Protein AF-A0A2A5JE18-F1 (afdb_monomer)

Secondary structure (DSSP, 8-state):
-HHHHHHHHHHHHHHHHH-TTSPPPPHHHHHHHHHHHHTTT--HHHHHHHHHHHHHHS-TT----HHHHHHHHHHHHHHHHHTS-HHHHHHHHHHHHHHHHTT--HHHHHHHHHHHHTTPPPSS---HHHHHHHHHHHHHHHHHS----HHHHHHHHHHTT-

Radius of gyration: 20.04 Å; Cα contacts (8 Å, |Δi|>4): 131; chains: 1; bounding box: 64×24×51 Å

Foldseek 3Di:
DVQLLVLLQVLLVLLCVLDVPRDDDDSVNSVVLSVVVVVLPDDSVLLSLLSVQCSVPDDPPDDDDSVSSSVSSVVSLVVLVVPDDPVLVLLLVLLLVLVVVVPDDNVQSNQQSSCVSSVHDGSDDDDPVRVVVSVVSSVVVVVPDDPQDPVNVVVVVVVVVD

Nearest PDB structures (foldseek):
  2v7c-assembly2_B  TM=2.662E-01  e=5.610E+00  Homo sapiens
  5dv6-assembly1_A  TM=3.400E-01  e=8.021E+00  Homo sapiens
  5hjs-assembly1_A  TM=2.519E-01  e=6.539E+00  Homo sapiens

Organism: Rhodococcus qingshengii (NCBI:txid334542)

Sequence (162 aa):
MNEWIETSALVLAKCAANDPWFPNPGEALVKAWAEVFAGSHLSREDLLAGVARAYRIEDEGFRPLPASIVKHARAAYFEALGALDDEQRDQMLTMAYELEDMGFPPPLAQKHVRRVALGRSPAIDLSEQERAELFSRVQVRLALQPRVGVAEAVERMAASKK

Structure (mmCIF, N/CA/C/O backbone):
data_AF-A0A2A5JE18-F1
#
_entry.id   AF-A0A2A5JE18-F1
#
loop_
_atom_site.group_PDB
_atom_site.id
_atom_site.type_symbol
_atom_site.label_atom_id
_atom_site.label_alt_id
_atom_site.label_comp_id
_atom_site.label_asym_id
_atom_site.label_entity_id
_atom_site.label_seq_id
_atom_site.pdbx_PDB_ins_code
_atom_site.Cartn_x
_atom_site.Cartn_y
_atom_site.Cartn_z
_atom_site.occupancy
_atom_site.B_iso_or_equiv
_atom_site.auth_seq_id
_atom_site.auth_comp_id
_atom_site.auth_asym_id
_atom_site.auth_atom_id
_atom_site.pdbx_PDB_model_num
ATOM 1 N N . MET A 1 1 ? 16.832 7.846 -0.308 1.00 82.88 1 MET A N 1
ATOM 2 C CA . MET A 1 1 ? 17.215 7.475 -1.690 1.00 82.88 1 MET A CA 1
ATOM 3 C C . MET A 1 1 ? 17.586 5.997 -1.793 1.00 82.88 1 MET A C 1
ATOM 5 O O . MET A 1 1 ? 16.983 5.319 -2.608 1.00 82.88 1 MET A O 1
ATOM 9 N N . ASN A 1 2 ? 18.480 5.466 -0.947 1.00 89.19 2 ASN A N 1
ATOM 10 C CA . ASN A 1 2 ? 18.879 4.043 -0.989 1.00 89.19 2 ASN A CA 1
ATOM 11 C C . ASN A 1 2 ? 17.698 3.055 -0.909 1.00 89.19 2 ASN A C 1
ATOM 13 O O . ASN A 1 2 ? 17.598 2.167 -1.747 1.00 89.19 2 ASN A O 1
ATOM 17 N N . GLU A 1 3 ? 16.742 3.271 -0.002 1.00 93.81 3 GLU A N 1
ATOM 18 C CA . GLU A 1 3 ? 15.525 2.443 0.096 1.00 93.81 3 GLU A CA 1
ATOM 19 C C . GLU A 1 3 ? 14.707 2.404 -1.212 1.00 93.81 3 GLU A C 1
ATOM 21 O O . GLU A 1 3 ? 14.147 1.370 -1.589 1.00 93.81 3 GLU A O 1
ATOM 26 N N . TRP A 1 4 ? 14.647 3.528 -1.934 1.00 97.06 4 TRP A N 1
ATOM 27 C CA . TRP A 1 4 ? 13.928 3.634 -3.205 1.00 97.06 4 TRP A CA 1
ATOM 28 C C . TRP A 1 4 ? 14.687 2.974 -4.354 1.00 97.06 4 TRP A C 1
ATOM 30 O O . TRP A 1 4 ? 14.053 2.420 -5.250 1.00 97.06 4 TRP A O 1
ATOM 40 N N . ILE A 1 5 ? 16.022 2.972 -4.309 1.00 97.62 5 ILE A N 1
ATOM 41 C CA . ILE A 1 5 ? 16.868 2.211 -5.239 1.00 97.62 5 ILE A CA 1
ATOM 42 C C . ILE A 1 5 ? 16.609 0.712 -5.056 1.00 97.62 5 ILE A C 1
ATOM 44 O O . ILE A 1 5 ? 16.299 0.028 -6.029 1.00 97.62 5 ILE A O 1
ATOM 48 N N . GLU A 1 6 ? 16.639 0.214 -3.818 1.00 97.56 6 GLU A N 1
ATOM 49 C CA . GLU A 1 6 ? 16.316 -1.187 -3.513 1.00 97.56 6 GLU A CA 1
ATOM 50 C C . GLU A 1 6 ? 14.897 -1.555 -3.956 1.00 97.56 6 GLU A C 1
ATOM 52 O O . GLU A 1 6 ? 14.676 -2.569 -4.615 1.00 97.56 6 GLU A O 1
ATOM 57 N N . THR A 1 7 ? 13.922 -0.704 -3.631 1.00 98.12 7 THR A N 1
ATOM 58 C CA . THR A 1 7 ? 12.523 -0.909 -4.020 1.00 98.12 7 THR A CA 1
ATOM 59 C C . THR A 1 7 ? 12.368 -0.947 -5.538 1.00 98.12 7 THR A C 1
ATOM 61 O O . THR A 1 7 ? 11.671 -1.816 -6.057 1.00 98.12 7 THR A O 1
ATOM 64 N N . SER A 1 8 ? 13.056 -0.067 -6.264 1.00 98.12 8 SER A N 1
ATOM 65 C CA . SER A 1 8 ? 13.020 -0.045 -7.730 1.00 98.12 8 SER A CA 1
ATOM 66 C C . SER A 1 8 ? 13.653 -1.281 -8.341 1.00 98.12 8 SER A C 1
ATOM 68 O O . SER A 1 8 ? 13.091 -1.838 -9.280 1.00 98.12 8 SER A O 1
ATOM 70 N N . ALA A 1 9 ? 14.772 -1.750 -7.788 1.00 97.81 9 ALA A N 1
ATOM 71 C CA . ALA A 1 9 ? 15.403 -2.989 -8.221 1.00 97.81 9 ALA A CA 1
ATOM 72 C C . ALA A 1 9 ? 14.458 -4.188 -8.042 1.00 97.81 9 ALA A C 1
ATOM 74 O O . ALA A 1 9 ? 14.306 -4.985 -8.963 1.00 97.81 9 ALA A O 1
ATOM 75 N N . LEU A 1 10 ? 13.754 -4.278 -6.907 1.00 98.19 10 LEU A N 1
ATOM 76 C CA . LEU A 1 10 ? 12.764 -5.333 -6.658 1.00 98.19 10 LEU A CA 1
ATOM 77 C C . LEU A 1 10 ? 11.561 -5.251 -7.605 1.00 98.19 10 LEU A C 1
ATOM 79 O O . LEU A 1 10 ? 11.093 -6.275 -8.100 1.00 98.19 10 LEU A O 1
ATOM 83 N N . VAL A 1 11 ? 11.061 -4.044 -7.877 1.00 98.31 11 VAL A N 1
ATOM 84 C CA . VAL A 1 11 ? 9.961 -3.824 -8.826 1.00 98.31 11 VAL A CA 1
ATOM 85 C C . VAL A 1 11 ? 10.373 -4.243 -10.238 1.00 98.31 11 VAL A C 1
ATOM 87 O O . VAL A 1 11 ? 9.648 -4.999 -10.880 1.00 98.31 11 VAL A O 1
ATOM 90 N N . LEU A 1 12 ? 11.549 -3.814 -10.701 1.00 97.75 12 LEU A N 1
ATOM 91 C CA . LEU A 1 12 ? 12.089 -4.177 -12.012 1.00 97.75 12 LEU A CA 1
ATOM 92 C C . LEU A 1 12 ? 12.370 -5.682 -12.118 1.00 97.75 12 LEU A C 1
ATOM 94 O O . LEU A 1 12 ? 12.033 -6.292 -13.129 1.00 97.75 12 LEU A O 1
ATOM 98 N N . ALA A 1 13 ? 12.903 -6.304 -11.064 1.00 96.75 13 ALA A N 1
ATOM 99 C CA . ALA A 1 13 ? 13.078 -7.753 -11.000 1.00 96.75 13 ALA A CA 1
ATOM 100 C C . ALA A 1 13 ? 11.733 -8.491 -11.092 1.00 96.75 13 ALA A C 1
ATOM 102 O O . ALA A 1 13 ? 11.622 -9.496 -11.791 1.00 96.75 13 ALA A O 1
ATOM 103 N N . LYS A 1 14 ? 10.680 -7.974 -10.447 1.00 97.50 14 LYS A N 1
ATOM 104 C CA . LYS A 1 14 ? 9.330 -8.534 -10.573 1.00 97.50 14 LYS A CA 1
ATOM 105 C C . LYS A 1 14 ? 8.770 -8.356 -11.986 1.00 97.50 14 LYS A C 1
ATOM 107 O O . LYS A 1 14 ? 8.105 -9.269 -12.465 1.00 97.50 14 LYS A O 1
ATOM 112 N N . CYS A 1 15 ? 9.050 -7.242 -12.666 1.00 96.25 15 CYS A N 1
ATOM 113 C CA . CYS A 1 15 ? 8.709 -7.085 -14.082 1.00 96.25 15 CYS A CA 1
ATOM 114 C C . CYS A 1 15 ? 9.404 -8.146 -14.942 1.00 96.25 15 CYS A C 1
ATOM 116 O O . CYS A 1 15 ? 8.721 -8.830 -15.696 1.00 96.25 15 CYS A O 1
ATOM 118 N N . ALA A 1 16 ? 10.712 -8.341 -14.757 1.00 95.00 16 ALA A N 1
ATOM 119 C CA . ALA A 1 16 ? 11.490 -9.361 -15.465 1.00 95.00 16 ALA A CA 1
ATOM 120 C C . ALA A 1 16 ? 11.001 -10.794 -15.210 1.00 95.00 16 ALA A C 1
ATOM 122 O O . ALA A 1 16 ? 11.051 -11.639 -16.094 1.00 95.00 16 ALA A O 1
ATOM 123 N N . ALA A 1 17 ? 10.484 -11.071 -14.012 1.00 94.44 17 ALA A N 1
ATOM 124 C CA . ALA A 1 17 ? 9.911 -12.373 -13.687 1.00 94.44 17 ALA A CA 1
ATOM 125 C C . ALA A 1 17 ? 8.546 -12.636 -14.355 1.00 94.44 17 ALA A C 1
ATOM 127 O O . ALA A 1 17 ? 8.136 -13.791 -14.429 1.00 94.44 17 ALA A O 1
ATOM 128 N N . ASN A 1 18 ? 7.824 -11.595 -14.794 1.00 93.50 18 ASN A N 1
ATOM 129 C CA . ASN A 1 18 ? 6.530 -11.737 -15.478 1.00 93.50 18 ASN A CA 1
ATOM 130 C C . ASN A 1 18 ? 6.658 -11.677 -17.007 1.00 93.50 18 ASN A C 1
ATOM 132 O O . ASN A 1 18 ? 5.835 -12.271 -17.696 1.00 93.50 18 ASN A O 1
ATOM 136 N N . ASP A 1 19 ? 7.673 -10.988 -17.531 1.00 92.00 19 ASP A N 1
ATOM 137 C CA . ASP A 1 19 ? 7.905 -10.820 -18.967 1.00 92.00 19 ASP A CA 1
ATOM 138 C C . ASP A 1 19 ? 9.325 -11.285 -19.347 1.00 92.00 19 ASP A C 1
ATOM 140 O O . ASP A 1 19 ? 10.297 -10.590 -19.036 1.00 92.00 19 ASP A O 1
ATOM 144 N N . PRO A 1 20 ? 9.464 -12.430 -20.050 1.00 88.94 20 PRO A N 1
ATOM 145 C CA . PRO A 1 20 ? 10.754 -12.947 -20.516 1.00 88.94 20 PRO A CA 1
ATOM 146 C C . PRO A 1 20 ? 11.534 -12.000 -21.437 1.00 88.94 20 PRO A C 1
ATOM 148 O O . PRO A 1 20 ? 12.739 -12.177 -21.611 1.00 88.94 20 PRO A O 1
ATOM 151 N N . TRP A 1 21 ? 10.864 -11.021 -22.048 1.00 89.50 21 TRP A N 1
ATOM 152 C CA . TRP A 1 21 ? 11.468 -10.039 -22.950 1.00 89.50 21 TRP A CA 1
ATOM 153 C C . TRP A 1 21 ? 11.813 -8.725 -22.252 1.00 89.50 21 TRP A C 1
ATOM 155 O O . TRP A 1 21 ? 12.378 -7.821 -22.878 1.00 89.50 21 TRP A O 1
ATOM 165 N N . PHE A 1 22 ? 11.497 -8.603 -20.962 1.00 90.31 22 PHE A N 1
ATOM 166 C CA . PHE A 1 22 ? 11.812 -7.415 -20.195 1.00 90.31 22 PHE A CA 1
ATOM 167 C C . PHE A 1 22 ? 13.336 -7.256 -20.068 1.00 90.31 22 PHE A C 1
ATOM 169 O O . PHE A 1 22 ? 14.038 -8.206 -19.707 1.00 90.31 22 PHE A O 1
ATOM 176 N N . PRO A 1 23 ? 13.888 -6.064 -20.350 1.00 86.81 23 PRO A N 1
ATOM 177 C CA . PRO A 1 23 ? 15.330 -5.872 -20.352 1.00 86.81 23 PRO A CA 1
ATOM 178 C C . PRO A 1 23 ? 15.916 -6.013 -18.945 1.00 86.81 23 PRO A C 1
ATOM 180 O O . PRO A 1 23 ? 15.328 -5.560 -17.961 1.00 86.81 23 PRO A O 1
ATOM 183 N N . ASN A 1 24 ? 17.136 -6.552 -18.861 1.00 86.31 24 ASN A N 1
ATOM 184 C CA . ASN A 1 24 ? 17.901 -6.539 -17.617 1.00 86.31 24 ASN A CA 1
ATOM 185 C C . ASN A 1 24 ? 18.150 -5.083 -17.181 1.00 86.31 24 ASN A C 1
ATOM 187 O O . ASN A 1 24 ? 18.804 -4.329 -17.912 1.00 86.31 24 ASN A O 1
ATOM 191 N N . PRO A 1 25 ? 17.643 -4.659 -16.013 1.00 87.19 25 PRO A N 1
ATOM 192 C CA . PRO A 1 25 ? 17.738 -3.271 -15.598 1.00 87.19 25 PRO A CA 1
ATOM 193 C C . PRO A 1 25 ? 19.172 -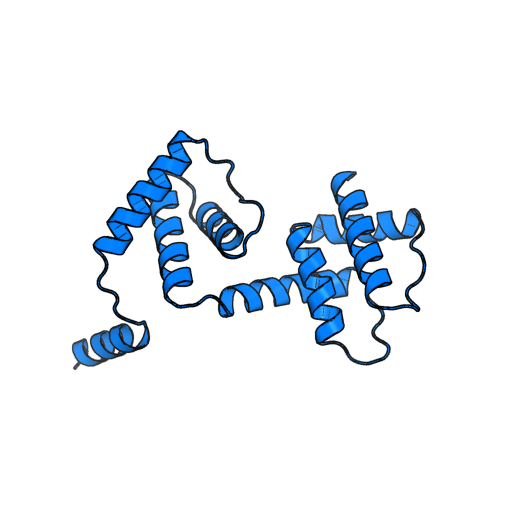2.923 -15.188 1.00 87.19 25 PRO A C 1
ATOM 195 O O . PRO A 1 25 ? 19.712 -3.471 -14.229 1.00 87.19 25 PRO A O 1
ATOM 198 N N . GLY A 1 26 ? 19.786 -1.971 -15.891 1.00 93.94 26 GLY A N 1
ATOM 199 C CA . GLY A 1 26 ? 21.045 -1.360 -15.460 1.00 93.94 26 GLY A CA 1
ATOM 200 C C . GLY A 1 26 ? 20.847 -0.388 -14.291 1.00 93.94 26 GLY A C 1
ATOM 201 O O . GLY A 1 26 ? 19.743 0.102 -14.048 1.00 93.94 26 GLY A O 1
ATOM 202 N N . GLU A 1 27 ? 21.934 -0.039 -13.602 1.00 95.62 27 GLU A N 1
ATOM 203 C CA . GLU A 1 27 ? 21.907 0.844 -12.425 1.00 95.62 27 GLU A CA 1
ATOM 204 C C . GLU A 1 27 ? 21.234 2.204 -12.703 1.00 95.62 27 GLU A C 1
ATOM 206 O O . GLU A 1 27 ? 20.468 2.706 -11.881 1.00 95.62 27 GLU A O 1
ATOM 211 N N . ALA A 1 28 ? 21.466 2.783 -13.885 1.00 96.00 28 ALA A N 1
ATOM 212 C CA . ALA A 1 28 ? 20.848 4.046 -14.289 1.00 96.00 28 ALA A CA 1
ATOM 213 C C . ALA A 1 28 ? 19.313 3.951 -14.380 1.00 96.00 28 ALA A C 1
ATOM 215 O O . ALA A 1 28 ? 18.613 4.864 -13.944 1.00 96.00 28 ALA A O 1
ATOM 216 N N . LEU A 1 29 ? 18.784 2.832 -14.889 1.00 95.62 29 LEU A N 1
ATOM 217 C CA . LEU A 1 29 ? 17.340 2.608 -14.983 1.00 95.62 29 LEU A CA 1
ATOM 218 C C . LEU A 1 29 ? 16.718 2.455 -13.591 1.00 95.62 29 LEU A C 1
ATOM 220 O O . LEU A 1 29 ? 15.675 3.046 -13.317 1.00 95.62 29 LEU A O 1
ATOM 224 N N . VAL A 1 30 ? 17.390 1.717 -12.700 1.00 97.81 30 VAL A N 1
ATOM 225 C CA . VAL A 1 30 ? 16.967 1.554 -11.301 1.00 97.81 30 VAL A CA 1
ATOM 226 C C . VAL A 1 30 ? 16.869 2.913 -10.605 1.00 97.81 30 VAL A C 1
ATOM 228 O O . VAL A 1 30 ? 15.860 3.193 -9.960 1.00 97.81 30 VAL A O 1
ATOM 231 N N . LYS A 1 31 ? 17.878 3.779 -10.764 1.00 97.88 31 LYS A N 1
ATOM 232 C CA . LYS A 1 31 ? 17.879 5.130 -10.177 1.00 97.88 31 LYS A CA 1
ATOM 233 C C . LYS A 1 31 ? 16.755 6.005 -10.735 1.00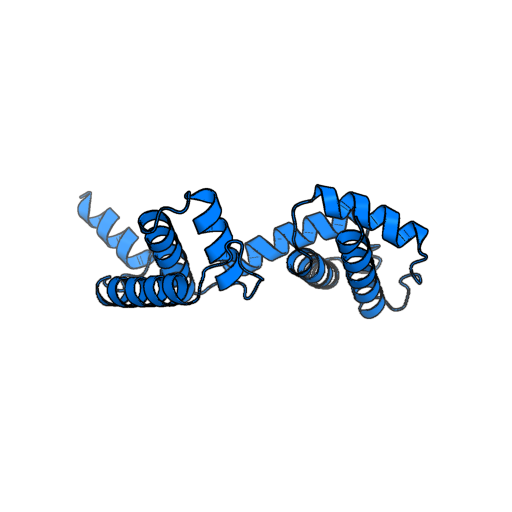 97.88 31 LYS A C 1
ATOM 235 O O . LYS A 1 31 ? 16.040 6.626 -9.956 1.00 97.88 31 LYS A O 1
ATOM 240 N N . ALA A 1 32 ? 16.538 5.987 -12.050 1.00 96.94 32 ALA A N 1
ATOM 241 C CA . ALA A 1 32 ? 15.458 6.752 -12.675 1.00 96.94 32 ALA A CA 1
ATOM 242 C C . ALA A 1 32 ? 14.066 6.314 -12.177 1.00 96.94 32 ALA A C 1
ATOM 244 O O . ALA A 1 32 ? 13.193 7.144 -11.929 1.00 96.94 32 ALA A O 1
ATOM 245 N N . TRP A 1 33 ? 13.847 5.009 -11.983 1.00 97.88 33 TRP A N 1
ATOM 246 C CA . TRP A 1 33 ? 12.594 4.504 -11.410 1.00 97.88 33 TRP A CA 1
ATOM 247 C C . TRP A 1 33 ? 12.445 4.885 -9.932 1.00 97.88 33 TRP A C 1
ATOM 249 O O . TRP A 1 33 ? 11.343 5.232 -9.501 1.00 97.88 33 TRP A O 1
ATOM 259 N N . ALA A 1 34 ? 13.548 4.897 -9.179 1.00 98.12 34 ALA A N 1
ATOM 260 C CA . ALA A 1 34 ? 13.555 5.262 -7.765 1.00 98.12 34 ALA A CA 1
ATOM 261 C C . ALA A 1 34 ? 13.078 6.694 -7.526 1.00 98.12 34 ALA A C 1
ATOM 263 O O . ALA A 1 34 ? 12.334 6.929 -6.576 1.00 98.12 34 ALA A O 1
ATOM 264 N N . GLU A 1 35 ? 13.441 7.631 -8.400 1.00 97.31 35 GLU A N 1
ATOM 265 C CA . GLU A 1 35 ? 12.973 9.019 -8.330 1.00 97.31 35 GLU A CA 1
ATOM 266 C C . GLU A 1 35 ? 11.450 9.114 -8.490 1.00 97.31 35 GLU A C 1
ATOM 268 O O . GLU A 1 35 ? 10.775 9.781 -7.702 1.00 97.31 35 GLU A O 1
ATOM 273 N N . VAL A 1 36 ? 10.886 8.379 -9.455 1.00 97.88 36 VAL A N 1
ATOM 274 C CA . VAL A 1 36 ? 9.433 8.341 -9.680 1.00 97.88 36 VAL A CA 1
ATOM 275 C C . VAL A 1 36 ? 8.710 7.701 -8.493 1.00 97.88 36 VAL A C 1
ATOM 277 O O . VAL A 1 36 ? 7.678 8.206 -8.046 1.00 97.88 36 VAL A O 1
ATOM 280 N N . PHE A 1 37 ? 9.242 6.605 -7.950 1.00 98.19 37 PHE A N 1
ATOM 281 C CA . PHE A 1 37 ? 8.632 5.923 -6.808 1.00 98.19 37 PHE A CA 1
ATOM 282 C C . PHE A 1 37 ? 8.720 6.737 -5.519 1.00 98.19 37 PHE A C 1
ATOM 284 O O . PHE A 1 37 ? 7.725 6.796 -4.793 1.00 98.19 37 PHE A O 1
ATOM 291 N N . ALA A 1 38 ? 9.824 7.448 -5.284 1.00 96.81 38 ALA A N 1
ATOM 292 C CA . ALA A 1 38 ? 9.969 8.342 -4.139 1.00 96.81 38 ALA A CA 1
ATOM 293 C C . ALA A 1 38 ? 8.885 9.436 -4.108 1.00 96.81 38 ALA A C 1
ATOM 295 O O . ALA A 1 38 ? 8.359 9.748 -3.041 1.00 96.81 38 ALA A O 1
ATOM 296 N N . GLY A 1 39 ? 8.496 9.966 -5.273 1.00 96.12 39 GLY A N 1
ATOM 297 C CA . GLY A 1 39 ? 7.415 10.953 -5.397 1.00 96.12 39 GLY A CA 1
ATOM 298 C C . GLY A 1 39 ? 5.995 10.375 -5.330 1.00 96.12 39 GLY A C 1
ATOM 299 O O . GLY A 1 39 ? 5.022 11.125 -5.318 1.00 96.12 39 GLY A O 1
ATOM 300 N N . SER A 1 40 ? 5.838 9.048 -5.309 1.00 95.25 40 SER A N 1
ATOM 301 C CA . SER A 1 40 ? 4.518 8.407 -5.380 1.00 95.25 40 SER A CA 1
ATOM 302 C C . SER A 1 40 ? 3.817 8.248 -4.025 1.00 95.25 40 SER A C 1
ATOM 304 O O . SER A 1 40 ? 2.592 8.096 -4.001 1.00 95.25 40 SER A O 1
ATOM 306 N N . HIS A 1 41 ? 4.583 8.281 -2.926 1.00 90.12 41 HIS A N 1
ATOM 307 C CA . HIS A 1 41 ? 4.159 7.979 -1.548 1.00 90.12 41 HIS A CA 1
ATOM 308 C C . HIS A 1 41 ? 3.557 6.575 -1.334 1.00 90.12 41 HIS A C 1
ATOM 310 O O . HIS A 1 41 ? 2.835 6.346 -0.361 1.00 90.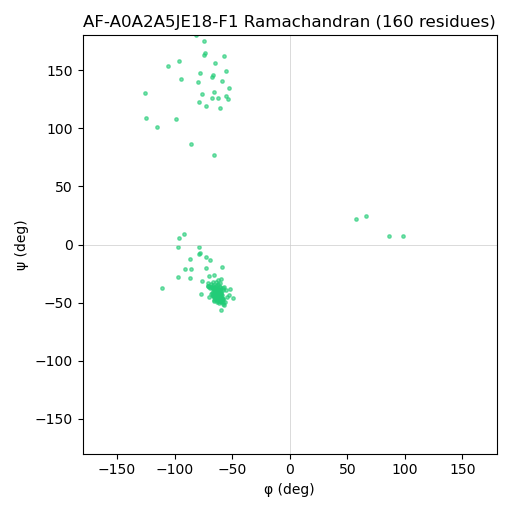12 41 HIS A O 1
ATOM 316 N N . LEU A 1 42 ? 3.860 5.633 -2.228 1.00 95.12 42 LEU A N 1
ATOM 317 C CA . LEU A 1 42 ? 3.453 4.229 -2.146 1.00 95.12 42 LEU A CA 1
ATOM 318 C C . LEU A 1 42 ? 4.548 3.391 -1.483 1.00 95.12 42 LEU A C 1
ATOM 320 O O . LEU A 1 42 ? 5.728 3.621 -1.739 1.00 95.12 42 LEU A O 1
ATOM 324 N N . SER A 1 43 ? 4.186 2.405 -0.657 1.00 95.06 43 SER A N 1
ATOM 325 C CA . SER A 1 43 ? 5.199 1.495 -0.105 1.00 95.06 43 SER A CA 1
ATOM 326 C C . SER A 1 43 ? 5.710 0.513 -1.161 1.00 95.06 43 SER A C 1
ATOM 328 O O . SER A 1 43 ? 5.091 0.294 -2.205 1.00 95.06 43 SER A O 1
ATOM 330 N N . ARG A 1 44 ? 6.835 -0.145 -0.858 1.00 97.31 44 ARG A N 1
ATOM 331 C CA . ARG A 1 44 ? 7.369 -1.263 -1.650 1.00 97.31 44 ARG A CA 1
ATOM 332 C C . ARG A 1 44 ? 6.302 -2.322 -1.950 1.00 97.31 44 ARG A C 1
ATOM 334 O O . ARG A 1 44 ? 6.171 -2.749 -3.091 1.00 97.31 44 ARG A O 1
ATOM 341 N N . GLU A 1 45 ? 5.519 -2.712 -0.946 1.00 97.62 45 GLU A N 1
ATOM 342 C CA . GLU A 1 45 ? 4.425 -3.689 -1.084 1.00 97.62 45 GLU A CA 1
ATOM 343 C C . GLU A 1 45 ? 3.370 -3.215 -2.096 1.00 97.62 45 GLU A C 1
ATOM 345 O O . GLU A 1 45 ? 2.936 -3.989 -2.948 1.00 97.62 45 GLU A O 1
ATOM 350 N N . ASP A 1 46 ? 3.001 -1.931 -2.044 1.00 97.88 46 ASP A N 1
ATOM 351 C CA . ASP A 1 46 ? 2.019 -1.324 -2.945 1.00 97.88 46 ASP A CA 1
ATOM 352 C C . ASP A 1 46 ? 2.517 -1.368 -4.397 1.00 97.88 46 ASP A C 1
ATOM 354 O O . ASP A 1 46 ? 1.776 -1.750 -5.303 1.00 97.88 46 ASP A O 1
ATOM 358 N N . LEU A 1 47 ? 3.787 -1.014 -4.618 1.00 98.44 47 LEU A N 1
ATOM 359 C CA . LEU A 1 47 ? 4.412 -1.014 -5.942 1.00 98.44 47 LEU A CA 1
ATOM 360 C C . LEU A 1 47 ? 4.514 -2.430 -6.519 1.00 98.44 47 LEU A C 1
ATOM 362 O O . LEU A 1 47 ? 4.189 -2.643 -7.687 1.00 98.44 47 LEU A O 1
ATOM 366 N N . LEU A 1 48 ? 4.893 -3.416 -5.703 1.00 98.38 48 LEU A N 1
ATOM 367 C CA . LEU A 1 48 ? 4.948 -4.820 -6.122 1.00 98.38 48 LEU A CA 1
ATOM 368 C C . LEU A 1 48 ? 3.553 -5.385 -6.435 1.00 98.38 48 LEU A C 1
ATOM 370 O O . LEU A 1 48 ? 3.407 -6.142 -7.399 1.00 98.38 48 LEU A O 1
ATOM 374 N N . ALA A 1 49 ? 2.526 -4.999 -5.672 1.00 98.25 49 ALA A N 1
ATOM 375 C CA . ALA A 1 49 ? 1.134 -5.310 -5.996 1.00 98.25 49 ALA A CA 1
ATOM 376 C C . ALA A 1 49 ? 0.694 -4.629 -7.304 1.00 98.25 49 ALA A C 1
ATOM 378 O O . ALA A 1 49 ? -0.025 -5.230 -8.101 1.00 98.25 49 ALA A O 1
ATOM 379 N N . GLY A 1 50 ? 1.184 -3.414 -7.566 1.00 98.19 50 GLY A N 1
ATOM 380 C CA . GLY A 1 50 ? 0.995 -2.707 -8.830 1.00 98.19 50 GLY A CA 1
ATOM 381 C C . GLY A 1 50 ? 1.547 -3.467 -10.032 1.00 98.19 50 GLY A C 1
ATOM 382 O O . GLY A 1 50 ? 0.839 -3.603 -11.024 1.00 98.19 50 GLY A O 1
ATOM 383 N N . VAL A 1 51 ? 2.755 -4.033 -9.931 1.00 98.25 51 VAL A N 1
ATOM 384 C CA . VAL A 1 51 ? 3.316 -4.902 -10.985 1.00 98.25 51 VAL A CA 1
ATOM 385 C C . VAL A 1 51 ? 2.420 -6.113 -11.227 1.00 98.25 51 VAL A C 1
ATOM 387 O O . VAL A 1 51 ? 2.059 -6.386 -12.368 1.00 98.25 51 VAL A O 1
ATOM 390 N N . ALA A 1 52 ? 2.018 -6.814 -10.161 1.00 97.56 52 ALA A N 1
ATOM 391 C CA . ALA A 1 52 ? 1.157 -7.992 -10.282 1.00 97.56 52 ALA A CA 1
ATOM 392 C C . ALA A 1 52 ? -0.187 -7.654 -10.945 1.00 97.56 52 ALA A C 1
ATOM 394 O O . ALA A 1 52 ? -0.682 -8.406 -11.779 1.00 97.56 52 ALA A O 1
ATOM 395 N N . ARG A 1 53 ? -0.770 -6.500 -10.603 1.00 97.88 53 ARG A N 1
ATOM 396 C CA . ARG A 1 53 ? -1.998 -6.028 -11.236 1.00 97.88 53 ARG A CA 1
ATOM 397 C C . ARG A 1 53 ? -1.780 -5.645 -12.699 1.00 97.88 53 ARG A C 1
ATOM 399 O O . ARG A 1 53 ? -2.641 -5.963 -13.510 1.00 97.88 53 ARG A O 1
ATOM 406 N N . ALA A 1 54 ? -0.690 -4.954 -13.029 1.00 97.88 54 ALA A N 1
ATOM 407 C CA . ALA A 1 54 ? -0.401 -4.525 -14.396 1.00 97.88 54 ALA A CA 1
ATOM 408 C C . ALA A 1 54 ? -0.367 -5.731 -15.343 1.00 97.88 54 ALA A C 1
ATOM 410 O O . ALA A 1 54 ? -1.152 -5.788 -16.279 1.00 97.88 54 ALA A O 1
ATOM 411 N N . TYR A 1 55 ? 0.416 -6.759 -15.007 1.00 96.06 55 TYR A N 1
ATOM 412 C CA . TYR A 1 55 ? 0.529 -7.979 -15.817 1.00 96.06 55 TYR A CA 1
ATOM 413 C C . TYR A 1 55 ? -0.721 -8.872 -15.831 1.00 96.06 55 TYR A C 1
ATOM 415 O O . TYR A 1 55 ? -0.811 -9.778 -16.649 1.00 96.06 55 TYR A O 1
ATOM 423 N N . ARG A 1 56 ? -1.689 -8.641 -14.938 1.00 95.62 56 ARG A N 1
ATOM 424 C CA . ARG A 1 56 ? -2.988 -9.331 -14.961 1.00 95.62 56 ARG A CA 1
ATOM 425 C C . ARG A 1 56 ? -4.009 -8.644 -15.874 1.00 95.62 56 ARG A C 1
ATOM 427 O O . ARG A 1 56 ? -4.951 -9.295 -16.306 1.00 95.62 56 ARG A O 1
ATOM 434 N N . ILE A 1 57 ? -3.892 -7.327 -16.048 1.00 96.25 57 ILE A N 1
ATOM 435 C CA . ILE A 1 57 ? -4.937 -6.481 -16.645 1.00 96.25 57 ILE A CA 1
ATOM 436 C C . ILE A 1 57 ? -4.541 -5.952 -18.018 1.00 96.25 57 ILE A C 1
ATOM 438 O O . ILE A 1 57 ? -5.410 -5.787 -18.864 1.00 96.25 57 ILE A O 1
ATOM 442 N N . GLU A 1 58 ? -3.271 -5.612 -18.206 1.00 94.81 58 GL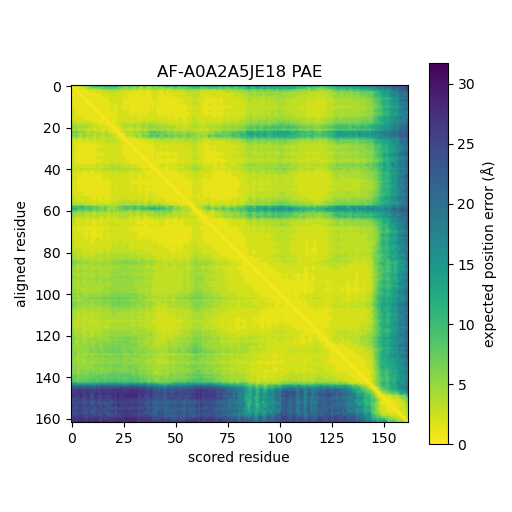U A N 1
ATOM 443 C CA . GLU A 1 58 ? -2.784 -5.068 -19.468 1.00 94.81 58 GLU A CA 1
ATOM 444 C C . GLU A 1 58 ? -2.604 -6.193 -20.496 1.00 94.81 58 GLU A C 1
ATOM 446 O O . GLU A 1 58 ? -2.279 -7.329 -20.146 1.00 94.81 58 GLU A O 1
ATOM 451 N N . ASP A 1 59 ? -2.825 -5.854 -21.764 1.00 87.69 59 ASP A N 1
ATOM 452 C CA . ASP A 1 59 ? -2.807 -6.800 -22.877 1.00 87.69 59 ASP A CA 1
ATOM 453 C C . ASP A 1 59 ? -1.383 -7.107 -23.386 1.00 87.69 59 ASP A C 1
ATOM 455 O O . ASP A 1 59 ? -0.368 -6.581 -22.909 1.00 87.69 59 ASP A O 1
ATOM 459 N N . GLU A 1 60 ? -1.311 -7.969 -24.404 1.00 83.06 60 GLU A N 1
ATOM 460 C CA . GLU A 1 60 ? -0.073 -8.315 -25.098 1.00 83.06 60 GLU A CA 1
ATOM 461 C C . GLU A 1 60 ? 0.680 -7.062 -25.585 1.00 83.06 60 GLU A C 1
ATOM 463 O O . GLU A 1 60 ? 0.112 -6.136 -26.165 1.00 83.06 60 GLU A O 1
ATOM 468 N N . GLY A 1 61 ? 1.995 -7.036 -25.355 1.00 82.50 61 GLY A N 1
ATOM 469 C CA . GLY A 1 61 ? 2.854 -5.913 -25.735 1.00 82.50 61 GLY A CA 1
ATOM 470 C C . GLY A 1 61 ? 2.925 -4.782 -24.706 1.00 82.50 61 GLY A C 1
ATOM 471 O O . GLY A 1 61 ? 3.545 -3.752 -24.993 1.00 82.50 61 GLY A O 1
ATOM 472 N N . PHE A 1 62 ? 2.350 -4.958 -23.511 1.00 90.00 62 PHE A N 1
ATOM 473 C CA . PHE A 1 62 ? 2.531 -4.038 -22.389 1.00 90.00 62 PHE A CA 1
ATOM 474 C C . PHE A 1 62 ? 4.018 -3.804 -22.073 1.00 90.00 62 PHE A C 1
ATOM 476 O O . PHE A 1 62 ? 4.778 -4.733 -21.816 1.00 90.00 62 PHE A O 1
ATOM 483 N N . ARG A 1 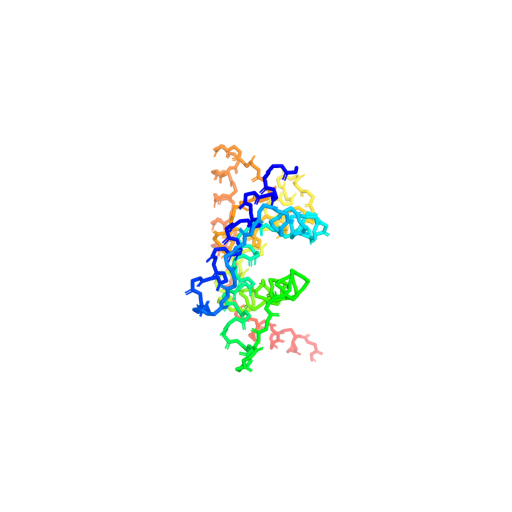63 ? 4.435 -2.532 -22.060 1.00 90.44 63 ARG A N 1
ATOM 484 C CA . ARG A 1 63 ? 5.800 -2.111 -21.706 1.00 90.44 63 ARG A CA 1
ATOM 485 C C . ARG A 1 63 ? 5.752 -1.283 -20.425 1.00 90.44 63 ARG A C 1
ATOM 487 O O . ARG A 1 63 ? 5.393 -0.102 -20.493 1.00 90.44 63 ARG A O 1
ATOM 494 N N . PRO A 1 64 ? 6.080 -1.854 -19.253 1.00 92.81 64 PRO A N 1
ATOM 495 C CA . PRO A 1 64 ? 5.901 -1.140 -18.002 1.00 92.81 64 PRO A CA 1
ATOM 496 C C . PRO A 1 64 ? 6.862 0.045 -17.900 1.00 92.81 64 PRO A C 1
ATOM 498 O O . PRO A 1 64 ? 8.081 -0.086 -17.991 1.00 92.81 64 PRO A O 1
ATOM 501 N N . LEU A 1 65 ? 6.276 1.212 -17.652 1.00 96.12 65 LEU A N 1
ATOM 502 C CA . LEU A 1 65 ? 6.958 2.435 -17.236 1.00 96.12 65 LEU A CA 1
ATOM 503 C C . LEU A 1 65 ? 6.683 2.675 -15.745 1.00 96.12 65 LEU A C 1
ATOM 505 O O . LEU A 1 65 ? 5.618 2.276 -15.260 1.00 96.12 65 LEU A O 1
ATOM 509 N N . PRO A 1 66 ? 7.560 3.379 -15.006 1.00 97.31 66 PRO A N 1
ATOM 510 C CA . PRO A 1 66 ? 7.392 3.541 -13.561 1.00 97.31 66 PRO A CA 1
ATOM 511 C C . PRO A 1 66 ? 6.078 4.259 -13.212 1.00 97.31 66 PRO A C 1
ATOM 513 O O . PRO A 1 66 ? 5.380 3.862 -12.282 1.00 97.31 66 PRO A O 1
ATOM 516 N N . ALA A 1 67 ? 5.660 5.243 -14.014 1.00 97.56 67 ALA A N 1
ATOM 517 C CA . ALA A 1 67 ? 4.366 5.909 -13.847 1.00 97.56 67 ALA A CA 1
ATOM 518 C C . ALA A 1 67 ? 3.165 4.959 -14.044 1.00 97.56 67 ALA A C 1
ATOM 520 O O . ALA A 1 67 ? 2.162 5.081 -13.338 1.00 97.56 67 ALA A O 1
ATOM 521 N N . SER A 1 68 ? 3.275 3.987 -14.958 1.00 96.94 68 SER A N 1
ATOM 522 C CA . SER A 1 68 ? 2.246 2.958 -15.149 1.00 96.94 68 SER A CA 1
ATOM 523 C C . SER A 1 68 ? 2.147 2.054 -13.918 1.00 96.94 68 SER A C 1
ATOM 525 O O . SER A 1 68 ? 1.057 1.833 -13.391 1.00 96.94 68 SER A O 1
ATOM 527 N N . ILE A 1 69 ? 3.287 1.629 -13.363 1.00 98.38 69 ILE A N 1
ATOM 528 C CA . ILE A 1 69 ? 3.309 0.840 -12.123 1.00 98.38 69 ILE A CA 1
ATOM 529 C C . ILE A 1 69 ? 2.673 1.608 -10.958 1.00 98.38 69 ILE A C 1
ATOM 531 O O . ILE A 1 69 ? 1.870 1.034 -10.227 1.00 98.38 69 ILE A O 1
ATOM 535 N N . VAL A 1 70 ? 2.935 2.913 -10.819 1.00 98.56 70 VAL A N 1
ATOM 536 C CA . VAL A 1 70 ? 2.282 3.759 -9.798 1.00 98.56 70 VAL A CA 1
ATOM 537 C C . VAL A 1 70 ? 0.760 3.800 -9.985 1.00 98.56 70 VAL A C 1
ATOM 539 O O . VAL A 1 70 ? 0.017 3.669 -9.008 1.00 98.56 70 VAL A O 1
ATOM 542 N N . LYS A 1 71 ? 0.274 3.946 -11.226 1.00 98.19 71 LYS A N 1
ATOM 543 C CA . LYS A 1 71 ? -1.164 3.895 -11.544 1.00 98.19 71 LYS A CA 1
ATOM 544 C C . LYS A 1 71 ? -1.771 2.558 -11.108 1.00 98.19 71 LYS A C 1
ATOM 546 O O . LYS A 1 71 ? -2.783 2.547 -10.406 1.00 98.19 71 LYS A O 1
ATOM 551 N N . HIS A 1 72 ? -1.143 1.442 -11.472 1.00 98.50 72 HIS A N 1
ATOM 552 C CA . HIS A 1 72 ? -1.629 0.112 -11.108 1.00 98.50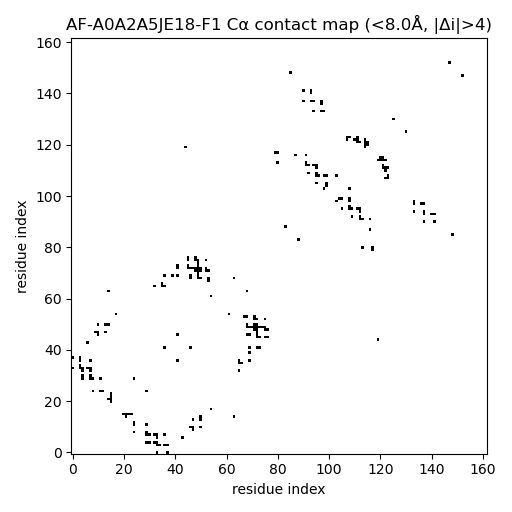 72 HIS A CA 1
ATOM 553 C C . HIS A 1 72 ? -1.524 -0.183 -9.614 1.00 98.50 72 HIS A C 1
ATOM 555 O O . HIS A 1 72 ? -2.411 -0.834 -9.076 1.00 98.50 72 HIS A O 1
ATOM 561 N N . ALA A 1 73 ? -0.506 0.323 -8.923 1.00 98.38 73 ALA A N 1
ATOM 562 C CA . ALA A 1 73 ? -0.358 0.177 -7.479 1.00 98.38 73 ALA A CA 1
ATOM 563 C C . ALA A 1 73 ? -1.498 0.866 -6.715 1.00 98.38 73 ALA A C 1
ATOM 565 O O . ALA A 1 73 ? -2.081 0.279 -5.802 1.00 98.38 73 ALA A O 1
ATOM 566 N N . ARG A 1 74 ? -1.883 2.082 -7.132 1.00 97.94 74 ARG A N 1
ATOM 567 C CA . ARG A 1 74 ? -3.051 2.782 -6.570 1.00 97.94 74 ARG A CA 1
ATOM 568 C C . ARG A 1 74 ? -4.342 2.010 -6.824 1.00 97.94 74 ARG A C 1
ATOM 570 O O . ARG A 1 74 ? -5.127 1.828 -5.901 1.00 97.94 74 ARG A O 1
ATOM 577 N N . ALA A 1 75 ? -4.544 1.519 -8.046 1.00 98.00 75 ALA A N 1
ATOM 578 C CA . ALA A 1 75 ? -5.721 0.717 -8.372 1.00 98.00 75 ALA A CA 1
ATOM 579 C C . ALA A 1 75 ? -5.764 -0.592 -7.561 1.00 98.00 75 ALA A C 1
ATOM 581 O O . ALA A 1 75 ? -6.789 -0.907 -6.966 1.00 98.00 75 ALA A O 1
ATOM 582 N N . ALA A 1 76 ? -4.636 -1.300 -7.452 1.00 97.94 76 ALA A N 1
ATOM 583 C CA . ALA A 1 76 ? -4.512 -2.529 -6.670 1.00 97.94 76 ALA A CA 1
ATOM 584 C C . ALA A 1 76 ? -4.822 -2.303 -5.186 1.00 97.94 76 ALA A C 1
ATOM 586 O O . ALA A 1 76 ? -5.412 -3.163 -4.541 1.00 97.94 76 ALA A O 1
ATOM 587 N N . TYR A 1 77 ? -4.443 -1.146 -4.635 1.00 96.81 77 TYR A N 1
ATOM 588 C CA . TYR A 1 77 ? -4.780 -0.783 -3.262 1.00 96.81 77 TYR A CA 1
ATOM 589 C C . TYR A 1 77 ? -6.290 -0.689 -3.036 1.00 96.81 77 TYR A C 1
ATOM 591 O O . TYR A 1 77 ? -6.800 -1.309 -2.108 1.00 96.81 77 TYR A O 1
ATOM 599 N N . PHE A 1 78 ? -7.006 0.048 -3.887 1.00 96.56 78 PHE A N 1
ATOM 600 C CA . PHE A 1 78 ? -8.454 0.203 -3.740 1.00 96.56 78 PHE A CA 1
ATOM 601 C C . PHE A 1 78 ? -9.223 -1.078 -4.068 1.00 96.56 78 PHE A C 1
ATOM 603 O O . PHE A 1 78 ? -10.192 -1.380 -3.379 1.00 96.56 78 PHE A O 1
ATOM 610 N N . GLU A 1 79 ? -8.771 -1.862 -5.050 1.00 97.50 79 GLU A N 1
ATOM 611 C CA . GLU A 1 79 ? -9.327 -3.194 -5.325 1.00 97.50 79 GLU A CA 1
ATOM 612 C C . GLU A 1 79 ? -9.206 -4.107 -4.104 1.00 97.50 79 GLU A C 1
ATOM 614 O O . GLU A 1 79 ? -10.184 -4.738 -3.713 1.00 97.50 79 GLU A O 1
ATOM 619 N N . ALA A 1 80 ? -8.034 -4.134 -3.464 1.00 96.50 80 ALA A N 1
ATOM 620 C CA . ALA A 1 80 ? -7.815 -4.961 -2.285 1.00 96.50 80 ALA A CA 1
ATOM 621 C C . ALA A 1 80 ? -8.674 -4.509 -1.091 1.00 96.50 80 ALA A C 1
ATOM 623 O O . ALA A 1 80 ? -9.217 -5.351 -0.387 1.00 96.50 80 ALA A O 1
ATOM 624 N N . LEU A 1 81 ? -8.856 -3.196 -0.892 1.00 96.19 81 LEU A N 1
ATOM 625 C CA . LEU A 1 81 ? -9.775 -2.677 0.131 1.00 96.19 81 LEU A CA 1
ATOM 626 C C . LEU A 1 81 ? -11.242 -3.006 -0.175 1.00 96.19 81 LEU A C 1
ATOM 628 O O . LEU A 1 81 ? -12.009 -3.299 0.739 1.00 96.19 81 LEU A O 1
ATOM 632 N N . GLY A 1 82 ? -11.642 -2.955 -1.447 1.00 96.00 82 GLY A N 1
ATOM 633 C CA . GLY A 1 82 ? -12.993 -3.321 -1.873 1.00 96.00 82 GLY A CA 1
ATOM 634 C C . GLY A 1 82 ? -13.293 -4.809 -1.681 1.00 96.00 82 GLY A C 1
ATOM 635 O O . GLY A 1 82 ? -14.426 -5.163 -1.361 1.00 96.00 82 GLY A O 1
ATOM 636 N N . ALA A 1 83 ? -12.269 -5.654 -1.826 1.00 96.19 83 ALA A N 1
ATOM 637 C CA . ALA A 1 83 ? -12.353 -7.105 -1.695 1.00 96.19 83 ALA A CA 1
ATOM 638 C C . ALA A 1 83 ? -12.388 -7.622 -0.245 1.00 96.19 83 ALA A C 1
ATOM 640 O O . ALA A 1 83 ? -12.601 -8.818 -0.060 1.00 96.19 83 ALA A O 1
ATOM 641 N N . LEU A 1 84 ? -12.184 -6.760 0.760 1.00 95.00 84 LEU A N 1
ATOM 642 C CA . LEU A 1 84 ? -12.379 -7.132 2.164 1.00 95.00 84 LEU A CA 1
ATOM 643 C C . LEU A 1 84 ? -13.824 -7.589 2.385 1.00 95.00 84 LEU A C 1
ATOM 645 O O . LEU A 1 84 ? -14.737 -6.979 1.833 1.00 95.00 84 LEU A O 1
ATOM 649 N N . ASP A 1 85 ? -14.045 -8.625 3.186 1.00 94.88 85 ASP A N 1
ATOM 650 C CA . ASP A 1 85 ? -15.400 -9.006 3.595 1.00 94.88 85 ASP A CA 1
ATOM 651 C C . ASP A 1 85 ? -15.972 -8.037 4.652 1.00 94.88 85 ASP A C 1
ATOM 653 O O . ASP A 1 85 ? -15.311 -7.091 5.094 1.00 94.88 85 ASP A O 1
ATOM 657 N N . ASP A 1 86 ? -17.241 -8.223 5.021 1.00 90.12 86 ASP A N 1
ATOM 658 C CA . ASP A 1 86 ? -17.920 -7.337 5.973 1.00 90.12 86 ASP A CA 1
ATOM 659 C C . ASP A 1 86 ? -17.275 -7.391 7.369 1.00 90.12 86 ASP A C 1
ATOM 661 O O . ASP A 1 86 ? -17.081 -6.347 7.985 1.00 90.12 86 ASP A O 1
ATOM 665 N N . GLU A 1 87 ? -16.842 -8.570 7.830 1.00 90.94 87 GLU A N 1
ATOM 666 C CA . GLU A 1 87 ? -16.196 -8.740 9.139 1.00 90.94 87 GLU A CA 1
ATOM 667 C C . GLU A 1 87 ? -14.831 -8.038 9.184 1.00 90.94 87 GLU A C 1
ATOM 669 O O . GLU A 1 87 ? -14.522 -7.309 10.130 1.00 90.94 87 GLU A O 1
ATOM 674 N N . GLN A 1 88 ? -14.035 -8.178 8.125 1.00 93.94 88 GLN A N 1
ATOM 675 C CA . GLN A 1 88 ? -12.759 -7.490 7.959 1.00 93.94 88 GLN A CA 1
ATOM 676 C C . GLN A 1 88 ? -12.936 -5.972 7.890 1.00 93.94 88 GLN A C 1
ATOM 678 O O . GLN A 1 88 ? -12.135 -5.233 8.474 1.00 93.94 88 GLN A O 1
ATOM 683 N N . ARG A 1 89 ? -13.969 -5.479 7.191 1.00 93.62 89 ARG A N 1
ATOM 684 C CA . ARG A 1 89 ? -14.261 -4.038 7.137 1.00 93.62 89 ARG A CA 1
ATOM 685 C C . ARG A 1 89 ? -14.692 -3.502 8.497 1.00 93.62 89 AR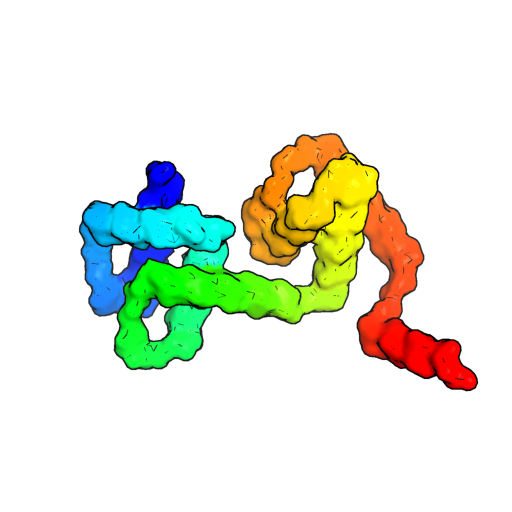G A C 1
ATOM 687 O O . ARG A 1 89 ? -14.166 -2.467 8.903 1.00 93.62 89 ARG A O 1
ATOM 694 N N . ASP A 1 90 ? -15.567 -4.201 9.211 1.00 91.62 90 ASP A N 1
ATOM 695 C CA . ASP A 1 90 ? -16.024 -3.795 10.543 1.00 91.62 90 ASP A CA 1
ATOM 696 C C . ASP A 1 90 ? -14.871 -3.779 11.547 1.00 91.62 90 ASP A C 1
ATOM 698 O O . ASP A 1 90 ? -14.703 -2.808 12.293 1.00 91.62 90 ASP A O 1
ATOM 702 N N . GLN A 1 91 ? -14.009 -4.801 11.518 1.00 93.25 91 GLN A N 1
ATOM 703 C CA . GLN A 1 91 ? -12.802 -4.840 12.338 1.00 93.25 91 GLN A CA 1
ATOM 704 C C . GLN A 1 91 ? -11.855 -3.682 11.998 1.00 93.25 91 GLN A C 1
ATOM 706 O O . GLN A 1 91 ? -11.362 -3.006 12.902 1.00 93.25 91 GLN A O 1
ATOM 711 N N . MET A 1 92 ? -11.613 -3.419 10.709 1.00 95.75 92 MET A N 1
ATOM 712 C CA . MET A 1 92 ? -10.756 -2.322 10.255 1.00 95.75 92 MET A CA 1
ATOM 713 C C . MET A 1 92 ? -11.288 -0.956 10.711 1.00 95.75 92 MET A C 1
ATOM 715 O O . MET A 1 92 ? -10.514 -0.143 11.215 1.00 95.75 92 MET A O 1
ATOM 719 N N . LEU A 1 93 ? -12.586 -0.692 10.535 1.00 94.44 93 LEU A N 1
ATOM 720 C CA . LEU A 1 93 ? -13.214 0.573 10.928 1.00 94.44 93 LEU A CA 1
ATOM 721 C C . LEU A 1 93 ? -13.220 0.744 12.447 1.00 94.44 93 LEU A C 1
ATOM 723 O O . LEU A 1 93 ? -12.830 1.797 12.942 1.00 94.44 93 LEU A O 1
ATOM 727 N N . THR A 1 94 ? -13.575 -0.308 13.184 1.00 95.38 94 THR A N 1
ATOM 728 C CA . THR A 1 94 ? -13.534 -0.313 14.651 1.00 95.38 94 THR A CA 1
ATOM 729 C C . THR A 1 94 ? -12.134 -0.002 15.164 1.00 95.38 94 THR A C 1
ATOM 731 O O . THR A 1 94 ? -11.962 0.869 16.010 1.00 95.38 94 THR A O 1
ATOM 734 N N . MET A 1 95 ? -11.112 -0.645 14.601 1.00 96.50 95 MET A N 1
ATOM 735 C CA . MET A 1 95 ? -9.721 -0.389 14.963 1.00 96.50 95 MET A CA 1
ATOM 736 C C . MET A 1 95 ? -9.289 1.054 14.660 1.00 96.50 95 MET A C 1
ATOM 738 O O . MET A 1 95 ? -8.447 1.589 15.376 1.00 96.50 95 MET A O 1
ATOM 742 N N . ALA A 1 96 ? -9.857 1.701 13.633 1.00 97.19 96 ALA A N 1
ATOM 743 C CA . ALA A 1 96 ? -9.564 3.102 13.334 1.00 97.19 96 ALA A CA 1
ATOM 744 C C . ALA A 1 96 ? -10.072 4.012 14.454 1.00 97.19 96 ALA A C 1
ATOM 746 O O . ALA A 1 96 ? -9.314 4.837 14.954 1.00 97.19 96 ALA A O 1
ATOM 747 N N . TYR A 1 97 ? -11.323 3.809 14.876 1.00 96.38 97 TYR A N 1
ATOM 748 C CA . TYR A 1 97 ? -11.930 4.577 15.960 1.00 96.38 97 TYR A CA 1
ATOM 749 C C . TYR A 1 97 ? -11.198 4.376 17.284 1.00 96.38 97 TYR A C 1
ATOM 751 O O . TYR A 1 97 ? -10.910 5.347 17.971 1.00 96.38 97 TYR A O 1
ATOM 759 N N . GLU A 1 98 ? -10.824 3.141 17.619 1.00 97.12 98 GLU A N 1
ATOM 760 C CA . GLU A 1 98 ? -10.096 2.882 18.865 1.00 97.12 98 GLU A CA 1
ATOM 761 C C . GLU A 1 98 ? -8.691 3.510 18.851 1.00 97.12 98 GLU A C 1
ATOM 763 O O . GLU A 1 98 ? -8.238 4.016 19.874 1.00 97.12 98 GLU A O 1
ATOM 768 N N . LEU A 1 99 ? -8.013 3.560 17.696 1.00 97.69 99 LEU A N 1
ATOM 769 C CA . LEU A 1 99 ? -6.765 4.322 17.555 1.00 97.69 99 LEU A CA 1
ATOM 770 C C . LEU A 1 99 ? -6.988 5.831 17.730 1.00 97.69 99 LEU A C 1
ATOM 772 O O . LEU A 1 99 ? -6.165 6.501 18.354 1.00 97.69 99 LEU A O 1
ATOM 776 N N . GLU A 1 100 ? -8.082 6.376 17.201 1.00 96.75 100 GLU A N 1
ATOM 777 C CA . GLU A 1 100 ? -8.446 7.782 17.410 1.00 96.75 100 GLU A CA 1
ATOM 778 C C . GLU A 1 100 ? -8.702 8.079 18.898 1.00 96.75 100 GLU A C 1
ATOM 780 O O . GLU A 1 100 ? -8.151 9.044 19.432 1.00 96.75 100 GLU A O 1
ATOM 785 N N . ASP A 1 101 ? -9.418 7.196 19.598 1.00 96.62 101 ASP A N 1
ATOM 786 C CA . ASP A 1 101 ? -9.663 7.281 21.046 1.00 96.62 101 ASP A CA 1
ATOM 787 C C . ASP A 1 101 ? -8.380 7.118 21.883 1.00 96.62 101 ASP A C 1
ATOM 789 O O . ASP A 1 101 ? -8.288 7.626 23.002 1.00 96.62 101 ASP A O 1
ATOM 793 N N . MET A 1 102 ? -7.369 6.423 21.355 1.00 96.06 102 MET A N 1
ATOM 794 C CA . MET A 1 102 ? -6.023 6.341 21.941 1.00 96.06 102 MET A CA 1
ATOM 795 C C . MET A 1 102 ? -5.168 7.591 21.665 1.00 96.06 102 MET A C 1
ATOM 797 O O . MET A 1 102 ? -4.042 7.682 22.151 1.00 96.06 102 MET A O 1
ATOM 801 N N . GLY A 1 103 ? -5.688 8.570 20.919 1.00 96.62 103 GLY A N 1
ATOM 802 C CA . GLY A 1 103 ? -5.038 9.857 20.662 1.00 96.62 103 GLY A CA 1
ATOM 803 C C . GLY A 1 103 ? -4.304 9.956 19.322 1.00 96.62 103 GLY A C 1
ATOM 804 O O . GLY A 1 103 ? -3.633 10.961 19.074 1.00 96.62 103 GLY A O 1
ATOM 805 N N . PHE A 1 104 ? -4.419 8.962 18.435 1.00 96.88 104 PHE A N 1
ATOM 806 C CA . PHE A 1 104 ? -3.841 9.051 17.093 1.00 96.88 104 PHE A CA 1
ATOM 807 C C . PHE A 1 104 ? -4.734 9.884 16.160 1.00 96.88 104 PHE A C 1
ATOM 809 O O . PHE A 1 104 ? -5.953 9.747 16.173 1.00 96.88 104 PHE A O 1
ATOM 816 N N . PRO A 1 105 ? -4.167 10.739 15.291 1.00 96.75 105 PRO A N 1
ATOM 817 C CA . PRO A 1 105 ? -4.979 11.570 14.412 1.00 96.75 105 PRO A CA 1
ATOM 818 C C . PRO A 1 105 ? -5.720 10.718 13.359 1.00 96.75 105 PRO A C 1
ATOM 820 O O . PRO A 1 105 ? -5.115 9.789 12.805 1.00 96.75 105 PRO A O 1
ATOM 823 N N . PRO A 1 106 ? -6.967 11.074 12.978 1.00 95.81 106 PRO A N 1
ATOM 824 C CA . PRO A 1 106 ? -7.801 10.247 12.098 1.00 95.81 106 PRO A CA 1
ATOM 825 C C . PRO A 1 106 ? -7.14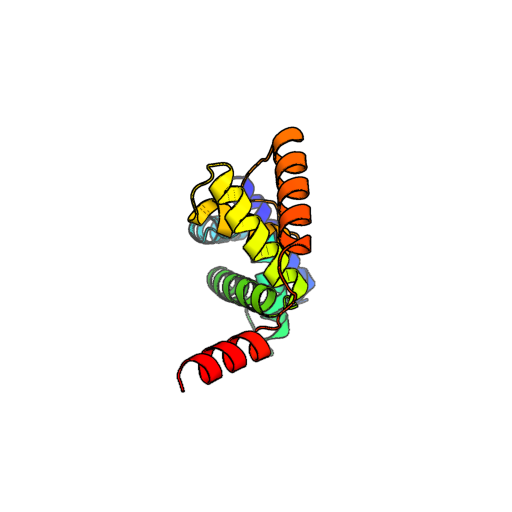2 9.823 10.773 1.00 95.81 106 PRO A C 1
ATOM 827 O O . PRO A 1 106 ? -7.202 8.643 10.418 1.00 95.81 106 PRO A O 1
ATOM 830 N N . PRO A 1 107 ? -6.424 10.699 10.034 1.00 96.06 107 PRO A N 1
ATOM 831 C CA . PRO A 1 107 ? -5.759 10.280 8.798 1.00 96.06 107 PRO A CA 1
ATOM 832 C C . PRO A 1 107 ? -4.686 9.203 9.016 1.00 96.06 107 PRO A C 1
ATOM 834 O O . PRO A 1 107 ? -4.496 8.333 8.162 1.00 96.06 107 PRO A O 1
ATOM 837 N N . LEU A 1 108 ? -3.979 9.249 10.151 1.00 96.06 108 LEU A N 1
ATOM 838 C CA . LEU A 1 108 ? -2.932 8.286 10.487 1.00 96.06 108 LEU A CA 1
ATOM 839 C C . LEU A 1 108 ? -3.536 6.958 10.950 1.00 96.06 108 LEU A C 1
ATOM 841 O O . LEU A 1 108 ? -3.087 5.912 10.482 1.00 96.06 108 LEU A O 1
ATOM 845 N N . ALA A 1 109 ? -4.579 7.003 11.785 1.00 97.38 109 ALA A N 1
ATOM 846 C CA . ALA A 1 109 ? -5.335 5.827 12.210 1.00 97.38 109 ALA A CA 1
ATOM 847 C C . ALA A 1 109 ? -5.917 5.080 10.998 1.00 97.38 109 ALA A C 1
ATOM 849 O O . ALA A 1 109 ? -5.629 3.901 10.793 1.00 97.38 109 ALA A O 1
ATOM 850 N N . GLN A 1 110 ? -6.616 5.787 10.103 1.00 96.81 110 GLN A N 1
ATOM 851 C CA . GLN A 1 110 ? -7.163 5.202 8.874 1.00 96.81 110 GLN A CA 1
ATOM 852 C C . GLN A 1 110 ? -6.080 4.595 7.976 1.00 96.81 110 GLN A C 1
ATOM 854 O O . GLN A 1 110 ? -6.249 3.497 7.439 1.00 96.81 110 GLN A O 1
ATOM 859 N N . LYS A 1 111 ? -4.950 5.292 7.797 1.00 95.44 111 LYS A N 1
ATOM 860 C CA . LYS A 1 111 ? -3.817 4.762 7.027 1.00 95.44 111 LYS A CA 1
ATOM 861 C C . LYS A 1 111 ? -3.255 3.495 7.673 1.00 95.44 111 LYS A C 1
ATOM 863 O O . LYS A 1 111 ? -2.957 2.543 6.951 1.00 95.44 111 LYS A O 1
ATOM 868 N N . HIS A 1 112 ? -3.111 3.477 8.997 1.00 96.62 112 HIS A N 1
ATOM 869 C CA . HIS A 1 112 ? -2.612 2.329 9.746 1.00 96.62 112 HIS A CA 1
ATOM 870 C C . HIS A 1 112 ? -3.504 1.109 9.535 1.00 96.62 112 HIS A C 1
ATOM 872 O O . HIS A 1 112 ? -3.025 0.090 9.040 1.00 96.62 112 HIS A O 1
ATOM 878 N N . VAL A 1 113 ? -4.799 1.227 9.833 1.00 97.25 113 VAL A N 1
ATOM 879 C CA . VAL A 1 113 ? -5.707 0.075 9.798 1.00 97.25 113 VAL A CA 1
ATOM 880 C C . VAL A 1 113 ? -5.895 -0.483 8.397 1.00 97.25 113 VAL A C 1
ATOM 882 O O . VAL A 1 113 ? -5.926 -1.697 8.234 1.00 97.25 113 VAL A O 1
ATOM 885 N N . ARG A 1 114 ? -5.925 0.375 7.367 1.00 97.00 114 ARG A N 1
ATOM 886 C CA . ARG A 1 114 ? -5.989 -0.077 5.971 1.00 97.00 114 ARG A CA 1
ATOM 887 C C . ARG A 1 114 ? -4.741 -0.860 5.587 1.00 97.00 114 ARG A C 1
ATOM 889 O O . ARG A 1 114 ? -4.832 -1.813 4.830 1.00 97.00 114 ARG A O 1
ATOM 896 N N . ARG A 1 115 ? -3.560 -0.465 6.073 1.00 95.56 115 ARG A N 1
ATOM 897 C CA . ARG A 1 115 ? -2.322 -1.209 5.802 1.00 95.56 115 ARG A CA 1
ATOM 898 C C . ARG A 1 115 ? -2.325 -2.551 6.533 1.00 95.56 115 ARG A C 1
ATOM 900 O O . ARG A 1 115 ? -2.073 -3.562 5.889 1.00 95.56 115 ARG A O 1
ATOM 907 N N . VAL A 1 116 ? -2.716 -2.575 7.807 1.00 95.25 116 VAL A N 1
ATOM 908 C CA . VAL A 1 116 ? -2.846 -3.816 8.591 1.00 95.25 116 VAL A CA 1
ATOM 909 C C . VAL A 1 116 ? -3.844 -4.787 7.952 1.00 95.25 116 VAL A C 1
ATOM 911 O O . VAL A 1 116 ? -3.502 -5.947 7.749 1.00 95.25 116 VAL A O 1
ATOM 914 N N . ALA A 1 117 ? -5.029 -4.313 7.552 1.00 95.31 117 ALA A N 1
ATOM 915 C CA . ALA A 1 117 ? -6.057 -5.137 6.908 1.00 95.31 117 ALA A CA 1
ATOM 916 C C . ALA A 1 117 ? -5.580 -5.774 5.591 1.00 95.31 117 ALA A C 1
ATOM 918 O O . ALA A 1 117 ? -6.010 -6.863 5.230 1.00 95.31 117 ALA A O 1
ATOM 919 N N . LEU A 1 118 ? -4.657 -5.117 4.884 1.00 94.69 118 LEU A N 1
ATOM 920 C CA . LEU A 1 118 ? -4.067 -5.624 3.645 1.00 94.69 118 LEU A CA 1
ATOM 921 C C . LEU A 1 118 ? -2.780 -6.439 3.862 1.00 94.69 118 LEU A C 1
ATOM 923 O O . LEU A 1 118 ? -2.082 -6.725 2.887 1.00 94.69 118 LEU A O 1
ATOM 927 N N . GLY A 1 119 ? -2.421 -6.761 5.110 1.00 93.25 119 GLY A N 1
ATOM 928 C CA . GLY A 1 119 ? -1.185 -7.481 5.441 1.00 93.25 119 GLY A CA 1
ATOM 929 C C . GLY A 1 119 ? 0.090 -6.689 5.134 1.00 93.25 119 GLY A C 1
ATOM 930 O O . GLY A 1 119 ? 1.140 -7.274 4.883 1.00 93.25 119 GLY A O 1
ATOM 931 N N . ARG A 1 120 ? -0.006 -5.357 5.102 1.00 93.88 120 ARG A N 1
ATOM 932 C CA . ARG A 1 120 ? 1.101 -4.439 4.814 1.00 93.88 120 ARG A CA 1
ATOM 933 C C . ARG A 1 120 ? 1.722 -3.920 6.097 1.00 93.88 120 ARG A C 1
ATOM 935 O O . ARG A 1 120 ? 1.065 -3.830 7.134 1.00 93.88 120 ARG A O 1
ATOM 942 N N . SER A 1 121 ? 2.969 -3.479 5.988 1.00 92.12 121 SER A N 1
ATOM 943 C CA . SER A 1 121 ? 3.700 -2.876 7.103 1.00 92.12 121 SER A CA 1
ATOM 944 C C . SER A 1 121 ? 2.904 -1.693 7.692 1.00 92.12 121 SER A C 1
ATOM 946 O O . SER A 1 121 ? 2.482 -0.824 6.917 1.00 92.12 121 SER A O 1
ATOM 948 N N . PRO A 1 122 ? 2.657 -1.639 9.013 1.00 94.00 122 PRO A N 1
ATOM 949 C CA . PRO A 1 122 ? 1.779 -0.645 9.632 1.00 94.00 122 PRO A CA 1
ATOM 950 C C . PRO A 1 122 ? 2.328 0.783 9.504 1.00 94.00 122 PRO A C 1
ATOM 952 O O . PRO A 1 122 ? 3.523 0.998 9.335 1.00 94.00 122 PRO A O 1
ATOM 955 N N . ALA A 1 123 ? 1.441 1.781 9.580 1.00 93.88 123 ALA A N 1
ATOM 956 C CA . ALA A 1 123 ? 1.831 3.197 9.502 1.00 93.88 123 ALA A CA 1
ATOM 957 C C . ALA A 1 123 ? 2.227 3.810 10.856 1.00 93.88 123 ALA A C 1
ATO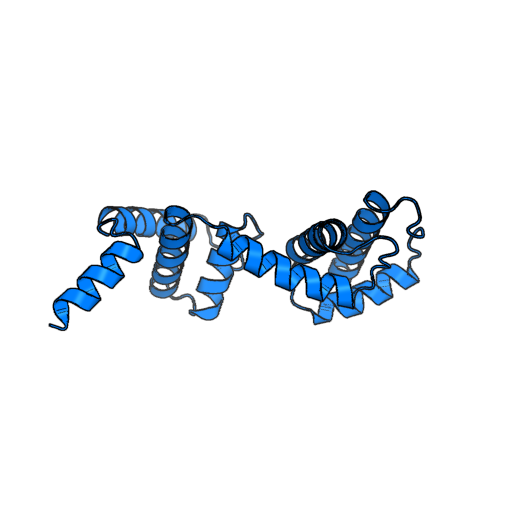M 959 O O . ALA A 1 123 ? 2.743 4.922 10.887 1.00 93.88 123 ALA A O 1
ATOM 960 N N . ILE A 1 124 ? 1.935 3.107 11.950 1.00 95.31 124 ILE A N 1
ATOM 961 C CA . ILE A 1 124 ? 2.237 3.511 13.326 1.00 95.31 124 ILE A CA 1
ATOM 962 C C . ILE A 1 124 ? 3.028 2.359 13.926 1.00 95.31 124 ILE A C 1
ATOM 964 O O . ILE A 1 124 ? 2.602 1.206 13.804 1.00 95.31 124 ILE A O 1
ATOM 968 N N . ASP A 1 125 ? 4.153 2.676 14.550 1.00 95.19 125 ASP A N 1
ATOM 969 C CA . ASP A 1 125 ? 4.919 1.717 15.331 1.00 95.19 125 ASP A CA 1
ATOM 970 C C . ASP A 1 125 ? 4.359 1.681 16.755 1.00 95.19 125 ASP A C 1
ATOM 972 O O . ASP A 1 125 ? 4.751 2.464 17.613 1.00 95.19 125 ASP A O 1
ATOM 976 N N . LEU A 1 126 ? 3.339 0.845 16.958 1.00 94.81 126 LEU A N 1
ATOM 977 C CA . LEU A 1 126 ? 2.730 0.651 18.272 1.00 94.81 126 LEU A CA 1
ATOM 978 C C . LEU A 1 126 ? 3.646 -0.218 19.131 1.00 94.81 126 LEU A C 1
ATOM 980 O O . LEU A 1 126 ? 4.001 -1.337 18.723 1.00 94.81 126 LEU A O 1
ATOM 984 N N . SER A 1 127 ? 3.927 0.256 20.343 1.00 96.12 127 SER A N 1
ATOM 985 C CA . SER A 1 127 ? 4.541 -0.550 21.392 1.00 96.12 127 SER A CA 1
ATOM 986 C C . SER A 1 127 ? 3.699 -1.792 21.692 1.00 96.12 127 SER A C 1
ATOM 988 O O . SER A 1 127 ? 2.515 -1.885 21.354 1.00 96.12 127 SER A O 1
ATOM 990 N N . GLU A 1 128 ? 4.308 -2.777 22.347 1.00 95.44 128 GLU A N 1
ATOM 991 C CA . GLU A 1 128 ? 3.606 -4.001 22.738 1.00 95.44 128 GLU A CA 1
ATOM 992 C C . GLU A 1 128 ? 2.391 -3.706 23.632 1.00 95.44 128 GLU A C 1
ATOM 994 O O . GLU A 1 128 ? 1.323 -4.284 23.432 1.00 95.44 128 GLU A O 1
ATOM 999 N N . GLN A 1 129 ? 2.525 -2.742 24.549 1.00 96.00 129 GLN A N 1
ATOM 1000 C CA . GLN A 1 129 ? 1.445 -2.318 25.435 1.00 96.00 129 GLN A CA 1
ATOM 1001 C C . GLN A 1 129 ? 0.298 -1.650 24.665 1.00 96.00 129 GLN A C 1
ATOM 1003 O O . GLN A 1 129 ? -0.853 -2.046 24.837 1.00 96.00 129 GLN A O 1
ATOM 1008 N N . GLU A 1 130 ? 0.594 -0.690 23.783 1.00 96.19 130 GLU A N 1
ATOM 1009 C CA . GLU A 1 130 ? -0.431 -0.017 22.967 1.00 96.19 130 GLU A CA 1
ATOM 1010 C C . GLU A 1 130 ? -1.142 -1.002 22.037 1.00 96.19 130 GLU A C 1
ATOM 1012 O O . GLU A 1 130 ? -2.353 -0.934 21.845 1.00 96.19 130 GLU A O 1
ATOM 1017 N N . ARG A 1 131 ? -0.399 -1.957 21.473 1.00 96.25 131 ARG A N 1
ATOM 1018 C CA . ARG A 1 131 ? -0.954 -3.003 20.616 1.00 96.25 131 ARG A CA 1
ATOM 1019 C C . ARG A 1 131 ? -1.902 -3.918 21.389 1.00 96.25 131 ARG A C 1
ATOM 1021 O O . ARG A 1 131 ? -2.987 -4.216 20.894 1.00 96.25 131 ARG A O 1
ATOM 1028 N N . ALA A 1 132 ? -1.507 -4.361 22.582 1.00 96.06 132 ALA A N 1
ATOM 1029 C CA . ALA A 1 132 ? -2.354 -5.182 23.443 1.00 96.06 132 ALA A CA 1
ATOM 1030 C C . ALA A 1 132 ? -3.624 -4.428 23.865 1.00 96.06 132 ALA A C 1
ATOM 1032 O O . ALA A 1 132 ? -4.722 -4.989 23.828 1.00 96.06 132 ALA A O 1
ATOM 1033 N N . GLU A 1 133 ? -3.488 -3.145 24.204 1.00 97.31 133 GLU A N 1
ATOM 1034 C CA . GLU A 1 133 ? -4.614 -2.278 24.533 1.00 97.31 133 GLU A CA 1
ATOM 1035 C C . GLU A 1 133 ? -5.574 -2.109 23.349 1.00 97.31 133 GLU A C 1
ATOM 1037 O O . GLU A 1 133 ? -6.775 -2.333 23.509 1.00 97.31 133 GLU A O 1
ATOM 1042 N N . LEU A 1 134 ? -5.058 -1.808 22.153 1.00 96.50 134 LEU A N 1
ATOM 1043 C CA . LEU A 1 134 ? -5.858 -1.691 20.934 1.00 96.50 134 LEU A CA 1
ATOM 1044 C C . LEU A 1 134 ? -6.654 -2.972 20.663 1.00 96.50 134 LEU A C 1
ATOM 1046 O O . LEU A 1 134 ? -7.862 -2.914 20.439 1.00 96.50 134 LEU A O 1
ATOM 1050 N N . PHE A 1 135 ? -6.001 -4.137 20.714 1.00 94.69 135 PHE A N 1
ATOM 1051 C CA . PHE A 1 135 ? -6.680 -5.410 20.472 1.00 94.69 135 PHE A CA 1
ATOM 1052 C C . PHE A 1 135 ? -7.766 -5.701 21.509 1.00 94.69 135 PHE A C 1
ATOM 1054 O O . PHE A 1 135 ? -8.855 -6.137 21.134 1.00 94.69 135 PHE A O 1
ATOM 1061 N N . SER A 1 136 ? -7.501 -5.416 22.785 1.00 95.88 136 SER A N 1
ATOM 1062 C CA . SER A 1 136 ? -8.489 -5.560 23.857 1.00 95.88 136 SER A CA 1
ATOM 1063 C C . SER A 1 136 ? -9.720 -4.679 23.608 1.00 95.88 136 SER A C 1
ATOM 1065 O O . SER A 1 136 ? -10.852 -5.169 23.610 1.00 95.88 136 SER A O 1
ATOM 1067 N N . ARG A 1 137 ? -9.511 -3.393 23.294 1.00 95.44 137 ARG A N 1
ATOM 1068 C CA . ARG A 1 137 ? -10.594 -2.439 23.006 1.00 95.44 137 ARG A CA 1
ATOM 1069 C C . ARG A 1 137 ? -11.428 -2.852 21.792 1.00 95.44 137 ARG A C 1
ATOM 1071 O O . ARG A 1 137 ? -12.657 -2.872 21.871 1.00 95.44 137 ARG A O 1
ATOM 1078 N N . VAL A 1 138 ? -10.776 -3.259 20.700 1.00 94.06 138 VAL A N 1
ATOM 1079 C CA . VAL A 1 138 ? -11.451 -3.725 19.477 1.00 94.06 138 VAL A CA 1
ATOM 1080 C C . VAL A 1 138 ? -12.304 -4.963 19.753 1.00 94.06 138 VAL A C 1
ATOM 1082 O O . VAL A 1 138 ? -13.453 -5.014 19.320 1.00 94.06 138 VAL A O 1
ATOM 1085 N N . GLN A 1 139 ? -11.790 -5.943 20.504 1.00 92.56 139 GLN A N 1
ATOM 1086 C CA . GLN A 1 139 ? -12.554 -7.145 20.855 1.00 92.56 139 GLN A CA 1
ATOM 1087 C C . GLN A 1 139 ? -13.808 -6.814 21.668 1.00 92.56 139 GLN A C 1
ATOM 1089 O O . GLN A 1 139 ? -14.892 -7.305 21.349 1.00 92.56 139 GLN A O 1
ATOM 1094 N N . VAL A 1 140 ? -13.682 -5.950 22.681 1.00 92.62 140 VAL A N 1
ATOM 1095 C CA . VAL A 1 140 ? -14.829 -5.494 23.478 1.00 92.62 140 VAL A CA 1
ATOM 1096 C C . VAL A 1 140 ? -15.847 -4.776 22.592 1.00 92.62 140 VAL A C 1
ATOM 1098 O O . VAL A 1 140 ? -17.042 -5.051 22.685 1.00 92.62 140 VAL A O 1
ATOM 1101 N N . ARG A 1 141 ? -15.397 -3.890 21.696 1.00 90.31 141 ARG A N 1
ATOM 1102 C CA . ARG A 1 141 ? -16.294 -3.128 20.822 1.00 90.31 141 ARG A CA 1
ATOM 1103 C C . ARG A 1 141 ? -17.054 -4.020 19.846 1.00 90.31 141 ARG A C 1
ATOM 1105 O O . ARG A 1 141 ? -18.270 -3.879 19.737 1.00 90.31 141 ARG A O 1
ATOM 1112 N N . LEU A 1 142 ? -16.366 -4.947 19.184 1.00 87.44 142 LEU A N 1
ATOM 1113 C CA . LEU A 1 142 ? -16.985 -5.882 18.241 1.00 87.44 142 LEU A CA 1
ATOM 1114 C C . LEU A 1 142 ? -17.981 -6.824 18.931 1.00 87.44 142 LEU A C 1
ATOM 1116 O O . LEU A 1 142 ? -18.988 -7.183 18.331 1.00 87.44 142 LEU A O 1
ATOM 1120 N N . ALA A 1 143 ? -17.746 -7.188 20.196 1.00 87.62 143 ALA A N 1
ATOM 1121 C CA . ALA A 1 143 ? -18.694 -7.982 20.979 1.00 87.62 143 ALA A CA 1
ATOM 1122 C C . ALA A 1 143 ? -19.973 -7.206 21.354 1.00 87.62 143 ALA A C 1
ATOM 1124 O O . ALA A 1 143 ? -21.023 -7.813 21.561 1.00 87.62 143 ALA A O 1
ATOM 1125 N N . LEU A 1 144 ? -19.889 -5.875 21.457 1.00 85.06 144 LEU A N 1
ATOM 1126 C CA . LEU A 1 144 ? -21.012 -4.997 21.808 1.00 85.06 144 LEU A CA 1
ATOM 1127 C C . LEU A 1 144 ? -21.792 -4.487 20.589 1.00 85.06 144 LEU A C 1
ATOM 1129 O O . LEU A 1 144 ? -22.936 -4.054 20.739 1.00 85.06 144 LEU A O 1
ATOM 1133 N N . GLN A 1 145 ? -21.196 -4.502 19.396 1.00 73.88 145 GLN A N 1
ATOM 1134 C CA . GLN A 1 145 ? -21.878 -4.091 18.174 1.00 73.88 145 GLN A CA 1
ATOM 1135 C C . GLN A 1 145 ? -22.799 -5.219 17.684 1.00 73.88 145 GLN A C 1
ATOM 1137 O O . GLN A 1 145 ? -22.332 -6.333 17.437 1.00 73.88 145 GLN A O 1
ATOM 1142 N N . PRO A 1 146 ? -24.112 -4.972 17.514 1.00 61.22 146 PRO A N 1
ATOM 1143 C CA . PRO A 1 146 ? -24.955 -5.936 16.830 1.00 61.22 146 PRO A CA 1
ATOM 1144 C C . PRO A 1 146 ? -24.439 -6.063 15.394 1.00 61.22 146 PRO A C 1
ATOM 1146 O O . PRO A 1 146 ? -24.300 -5.055 14.702 1.00 61.22 146 PRO A O 1
ATOM 1149 N N . ARG A 1 147 ? -24.152 -7.294 14.955 1.00 61.31 147 ARG A N 1
ATOM 1150 C CA . ARG A 1 147 ? -23.803 -7.617 13.563 1.00 61.31 147 ARG A CA 1
ATOM 1151 C C . ARG A 1 147 ? -25.018 -7.352 12.675 1.00 61.31 147 ARG A C 1
ATOM 1153 O O . ARG A 1 147 ? -25.763 -8.267 12.346 1.00 61.31 147 ARG A O 1
ATOM 1160 N N . VAL A 1 148 ? -25.277 -6.089 12.367 1.00 57.53 148 VAL A N 1
ATOM 1161 C CA . VAL A 1 148 ? -26.314 -5.684 11.424 1.00 57.53 148 VAL A CA 1
ATOM 1162 C C . VAL A 1 148 ? -25.592 -5.433 10.115 1.00 57.53 148 VAL A C 1
ATOM 1164 O O . VAL A 1 148 ? -24.848 -4.462 10.000 1.00 57.53 148 VAL A O 1
ATOM 1167 N N . GLY A 1 149 ? -25.773 -6.327 9.143 1.00 57.31 149 GLY A N 1
ATOM 1168 C CA . GLY A 1 149 ? -25.167 -6.154 7.825 1.00 57.31 149 GLY A CA 1
ATOM 1169 C C . GLY A 1 149 ? -25.567 -4.804 7.223 1.00 57.31 149 GLY A C 1
ATOM 1170 O O . GLY A 1 149 ? -26.668 -4.308 7.475 1.00 57.31 149 GLY A O 1
ATOM 1171 N N . VAL A 1 150 ? -24.695 -4.205 6.408 1.00 56.75 150 VAL A N 1
ATOM 1172 C CA . VAL A 1 150 ? -24.913 -2.866 5.821 1.00 56.75 150 VAL A CA 1
ATOM 1173 C C . VAL A 1 150 ? -26.279 -2.762 5.129 1.00 56.75 150 VAL A C 1
ATOM 1175 O O . VAL A 1 150 ? -26.962 -1.751 5.268 1.00 56.75 150 VAL A O 1
ATOM 1178 N N . ALA A 1 151 ? -26.723 -3.824 4.449 1.00 56.31 151 ALA A N 1
ATOM 1179 C CA . ALA A 1 151 ? -28.045 -3.890 3.827 1.00 56.31 151 ALA A CA 1
ATOM 1180 C C . ALA A 1 151 ? -29.194 -3.775 4.847 1.00 56.31 151 ALA A C 1
ATOM 1182 O O . ALA A 1 151 ? -30.115 -2.984 4.657 1.00 56.31 151 ALA A O 1
ATOM 1183 N N . GLU A 1 152 ? -29.106 -4.497 5.964 1.00 61.12 152 GLU A N 1
ATOM 1184 C CA . GLU A 1 152 ? -30.115 -4.485 7.025 1.00 61.12 152 GLU A CA 1
ATOM 1185 C C . GLU A 1 152 ? -30.110 -3.151 7.794 1.00 61.12 152 GLU A C 1
ATOM 1187 O O . GLU A 1 152 ? -31.162 -2.630 8.165 1.00 61.12 152 GLU A O 1
ATOM 1192 N N . ALA A 1 153 ? -28.938 -2.539 7.986 1.00 64.12 153 ALA A N 1
ATOM 1193 C CA . ALA A 1 153 ? -28.821 -1.216 8.595 1.00 64.12 153 ALA A CA 1
ATOM 1194 C C . ALA A 1 153 ? -29.453 -0.131 7.706 1.00 64.12 153 ALA A C 1
ATOM 1196 O O . ALA A 1 153 ? -30.203 0.716 8.198 1.00 64.12 153 ALA A O 1
ATOM 1197 N N . VAL A 1 154 ? -29.208 -0.189 6.392 1.00 65.81 154 VAL A N 1
ATOM 1198 C CA . VAL A 1 154 ? -29.811 0.716 5.403 1.00 65.81 154 VAL A CA 1
ATOM 1199 C C . VAL A 1 154 ? -31.331 0.532 5.343 1.00 65.81 154 VAL A C 1
ATOM 1201 O O . VAL A 1 154 ? -32.056 1.529 5.339 1.00 65.81 154 VAL A O 1
ATOM 1204 N N . GLU A 1 155 ? -31.834 -0.704 5.377 1.00 69.81 155 GLU A N 1
ATOM 1205 C CA . GLU A 1 155 ? -33.275 -0.980 5.435 1.00 69.81 155 GLU A CA 1
ATOM 1206 C C . GLU A 1 155 ? -33.921 -0.455 6.721 1.00 69.81 155 GLU A C 1
ATOM 1208 O O . GLU A 1 155 ? -34.953 0.215 6.660 1.00 69.81 155 GLU A O 1
ATOM 1213 N N . ARG A 1 156 ? -33.299 -0.669 7.887 1.00 70.12 156 ARG A N 1
ATOM 1214 C CA . ARG A 1 156 ? -33.790 -0.134 9.170 1.00 70.12 156 ARG A CA 1
ATOM 1215 C C . ARG A 1 156 ? -33.800 1.395 9.187 1.00 70.12 156 ARG A C 1
ATOM 1217 O O . ARG A 1 156 ? -34.757 2.000 9.671 1.00 70.12 156 ARG A O 1
ATOM 1224 N N . MET A 1 157 ? -32.775 2.037 8.625 1.00 68.19 157 MET A N 1
ATOM 1225 C CA . MET A 1 157 ? -32.728 3.496 8.484 1.00 68.19 157 MET A CA 1
ATOM 1226 C C . MET A 1 157 ? -33.793 4.026 7.516 1.00 68.19 157 MET A C 1
ATOM 1228 O O . MET A 1 157 ? -34.364 5.088 7.765 1.00 68.19 157 MET A O 1
ATOM 1232 N N . ALA A 1 158 ? -34.076 3.307 6.428 1.00 74.25 158 ALA A N 1
ATOM 1233 C CA . ALA A 1 158 ? -35.136 3.660 5.486 1.00 74.25 158 ALA A CA 1
ATOM 1234 C C . ALA A 1 158 ? -36.537 3.464 6.093 1.00 74.25 158 ALA A C 1
ATOM 1236 O O . ALA A 1 158 ? -37.426 4.281 5.854 1.00 74.25 158 ALA A O 1
ATOM 1237 N N . ALA A 1 159 ? -36.724 2.427 6.914 1.00 74.25 159 ALA A N 1
ATOM 1238 C CA . ALA A 1 159 ? -37.975 2.143 7.613 1.00 74.25 159 ALA A CA 1
ATOM 1239 C C . ALA A 1 159 ? -38.274 3.144 8.744 1.00 74.25 159 ALA A C 1
ATOM 1241 O O . ALA A 1 159 ? -39.429 3.485 8.952 1.00 74.25 159 ALA A O 1
ATOM 1242 N N . SER A 1 160 ? -37.247 3.665 9.424 1.00 70.00 160 SER A N 1
ATOM 1243 C CA . SER A 1 160 ? -37.380 4.662 10.503 1.00 70.00 160 SER A CA 1
ATOM 1244 C C . SER A 1 160 ? -37.746 6.079 10.009 1.00 70.00 160 SER A C 1
ATOM 1246 O O . SER A 1 160 ? -38.079 6.957 10.800 1.00 70.00 160 SER A O 1
ATOM 1248 N N . LYS A 1 161 ? -37.687 6.329 8.691 1.00 61.84 161 LYS A N 1
ATOM 1249 C CA . LYS A 1 161 ? -38.066 7.611 8.061 1.00 61.84 161 LYS A CA 1
ATOM 1250 C C . LYS A 1 161 ? -39.501 7.640 7.501 1.00 61.84 161 LYS A C 1
ATOM 1252 O O . LYS A 1 161 ? -39.853 8.620 6.845 1.00 61.84 161 LYS A O 1
ATOM 1257 N N . LYS A 1 162 ? -40.302 6.591 7.716 1.00 49.72 162 LYS A N 1
ATOM 1258 C CA . LYS A 1 162 ? -41.741 6.537 7.398 1.00 49.72 162 LYS A CA 1
ATOM 1259 C C . LYS A 1 162 ? -42.570 6.654 8.667 1.00 49.72 162 LYS A C 1
ATOM 1261 O O . LYS A 1 162 ? -43.658 7.256 8.562 1.00 49.72 162 LYS A O 1
#

pLDDT: mean 91.63, std 10.51, range [49.72, 98.56]

Mean predicted aligned error: 6.17 Å

Solvent-accessible surface area (backbone atoms only — not comparable to full-atom values): 9135 Å² total; per-residue (Å²): 109,70,70,33,34,55,39,26,45,53,43,52,49,53,47,39,75,74,32,91,82,49,74,84,80,48,72,69,56,26,48,58,37,14,57,56,48,65,74,63,80,59,52,63,68,39,44,46,44,1,47,58,43,40,75,71,70,54,63,93,86,70,76,91,44,64,71,54,31,52,54,28,13,55,50,42,51,54,51,55,62,67,68,49,52,71,68,55,46,51,50,36,52,47,46,20,53,53,35,35,76,72,70,40,58,64,75,54,22,48,50,19,30,56,24,47,76,67,77,39,82,59,73,61,91,67,50,74,67,57,47,53,49,50,52,52,53,39,53,56,49,61,73,70,47,78,92,60,53,71,70,56,47,51,49,53,57,59,59,75,75,111